Protein AF-A0A530GTY2-F1 (afdb_monomer_lite)

Sequence (68 aa):
MRELNREKDRHSPGSGDGFCVMPWINLHVATDGAISPCCEFDGSIGHVRKEGLKGAWSSEALQQIRHR

Foldseek 3Di:
DDDDPPPPPPPQPPPDPDDDCQLVPDWDADPQQFIDSDPSHDHGQDGCVPQRPVRSNPGPSSVVVNVD

pLDDT: mean 83.79, std 20.05, range [38.81, 98.5]

Radius of gyration: 14.41 Å; chains: 1; bounding box: 30×18×49 Å

Secondary structure (DSSP, 8-state):
-----TTS----TTSSSS---HHHH--EE-TT-EEESSTT-SS-SEETTTTHHHHHHT-HHHHHHHT-

Structure (mmCIF, N/CA/C/O backbone):
data_AF-A0A530GTY2-F1
#
_entry.id   AF-A0A530GTY2-F1
#
loop_
_atom_site.group_PDB
_atom_site.id
_atom_site.type_symbol
_atom_site.label_atom_id
_atom_site.label_alt_id
_atom_site.label_comp_id
_atom_site.label_asym_id
_atom_site.label_entity_id
_atom_site.label_seq_id
_atom_site.pdbx_PDB_ins_code
_atom_site.Cartn_x
_atom_site.Cartn_y
_atom_site.Cartn_z
_atom_site.occupancy
_atom_site.B_iso_or_equiv
_atom_site.auth_seq_id
_atom_site.auth_comp_id
_atom_site.auth_asym_id
_atom_site.auth_atom_id
_atom_site.pdbx_PDB_model_num
ATOM 1 N N . MET A 1 1 ? 2.420 -0.371 -39.198 1.00 40.12 1 MET A N 1
ATOM 2 C CA . MET A 1 1 ? 1.649 -0.834 -38.026 1.00 40.12 1 MET A CA 1
ATOM 3 C C . MET A 1 1 ? 2.254 -2.159 -37.591 1.00 40.12 1 MET A C 1
ATOM 5 O O . MET A 1 1 ? 2.072 -3.138 -38.297 1.00 40.12 1 MET A O 1
ATOM 9 N N . ARG A 1 2 ? 3.096 -2.175 -36.549 1.00 38.81 2 ARG A N 1
ATOM 10 C CA . ARG A 1 2 ? 3.602 -3.426 -35.963 1.00 38.81 2 ARG A CA 1
ATOM 11 C C . ARG A 1 2 ? 2.723 -3.739 -34.764 1.00 38.81 2 ARG A C 1
ATOM 13 O O . ARG A 1 2 ? 2.654 -2.938 -33.839 1.00 38.81 2 ARG A O 1
ATOM 20 N N . GLU A 1 3 ? 2.027 -4.860 -34.843 1.00 48.03 3 GLU A N 1
ATOM 21 C CA . GLU A 1 3 ? 1.230 -5.417 -33.760 1.00 48.03 3 GLU A CA 1
ATOM 22 C C . GLU A 1 3 ? 2.179 -5.796 -32.616 1.00 48.03 3 GLU A C 1
ATOM 24 O O . GLU A 1 3 ? 3.038 -6.668 -32.757 1.00 48.03 3 GLU A O 1
ATOM 29 N N . LEU A 1 4 ? 2.089 -5.068 -31.503 1.00 53.62 4 LEU A N 1
ATOM 30 C CA . LEU A 1 4 ? 2.841 -5.369 -30.290 1.00 53.62 4 LEU A CA 1
ATOM 31 C C . LEU A 1 4 ? 2.101 -6.486 -29.547 1.00 53.62 4 LEU A C 1
ATOM 33 O O . LEU A 1 4 ? 1.037 -6.271 -28.967 1.00 53.62 4 LEU A O 1
ATOM 37 N N . ASN A 1 5 ? 2.668 -7.692 -29.618 1.00 47.25 5 ASN A N 1
ATOM 38 C CA . ASN A 1 5 ? 2.281 -8.857 -28.825 1.00 47.25 5 ASN A CA 1
ATOM 39 C C . ASN A 1 5 ? 2.350 -8.520 -27.325 1.00 47.25 5 ASN A C 1
ATOM 41 O O . ASN A 1 5 ? 3.414 -8.558 -26.711 1.00 47.25 5 ASN A O 1
ATOM 45 N N . ARG A 1 6 ? 1.184 -8.214 -26.747 1.00 53.38 6 ARG A N 1
ATOM 46 C CA . ARG A 1 6 ? 0.957 -7.723 -25.374 1.00 53.38 6 ARG A CA 1
ATOM 47 C C . ARG A 1 6 ? 1.244 -8.753 -24.265 1.00 53.38 6 ARG A C 1
ATOM 49 O O . ARG A 1 6 ? 1.044 -8.467 -23.092 1.00 53.38 6 ARG A O 1
ATOM 56 N N . GLU A 1 7 ? 1.697 -9.955 -24.617 1.00 53.06 7 GLU A N 1
ATOM 57 C CA . GLU A 1 7 ? 1.964 -11.045 -23.665 1.00 53.06 7 GLU A CA 1
ATOM 58 C C . GLU A 1 7 ? 3.408 -11.078 -23.140 1.00 53.06 7 GLU A C 1
ATOM 60 O O . GLU A 1 7 ? 3.657 -11.689 -22.095 1.00 53.06 7 GLU A O 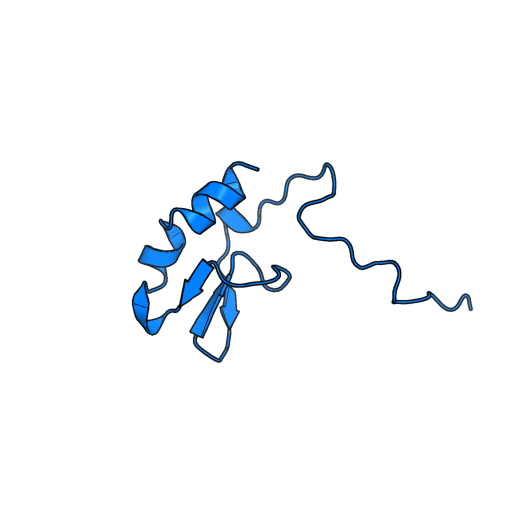1
ATOM 65 N N . LYS A 1 8 ? 4.355 -10.416 -23.827 1.00 44.41 8 LYS A N 1
ATOM 66 C CA . LYS A 1 8 ? 5.795 -10.477 -23.511 1.00 44.41 8 LYS A CA 1
ATOM 67 C C . LYS A 1 8 ? 6.301 -9.345 -22.605 1.00 44.41 8 LYS A C 1
ATOM 69 O O . LYS A 1 8 ? 7.433 -9.413 -22.144 1.00 44.41 8 LYS A O 1
ATOM 74 N N . ASP A 1 9 ? 5.450 -8.371 -22.287 1.00 46.12 9 ASP A N 1
ATOM 75 C CA . ASP A 1 9 ? 5.788 -7.215 -21.443 1.00 46.12 9 ASP A CA 1
ATOM 76 C C . ASP A 1 9 ? 5.231 -7.335 -20.018 1.00 46.12 9 ASP A C 1
ATOM 78 O O . ASP A 1 9 ? 5.011 -6.331 -19.343 1.00 46.12 9 ASP A O 1
ATOM 82 N N . ARG A 1 10 ? 5.018 -8.560 -19.517 1.00 51.84 10 ARG A N 1
ATOM 83 C CA . ARG A 1 10 ? 4.859 -8.791 -18.073 1.00 51.84 10 ARG A CA 1
ATOM 84 C C . ARG A 1 10 ? 6.216 -8.600 -17.396 1.00 51.84 10 ARG A C 1
ATOM 86 O O . ARG A 1 10 ? 6.861 -9.562 -16.987 1.00 51.84 10 ARG A O 1
ATOM 93 N N . HIS A 1 11 ? 6.665 -7.349 -17.329 1.00 51.19 11 HIS A N 1
ATOM 94 C CA . HIS A 1 11 ? 7.734 -6.946 -16.432 1.00 51.19 11 HIS A CA 1
ATOM 95 C C . HIS A 1 11 ? 7.237 -7.238 -15.023 1.00 51.19 11 HIS A C 1
ATOM 97 O O . HIS A 1 11 ? 6.360 -6.549 -14.513 1.00 51.19 11 HIS A O 1
ATOM 103 N N . SER A 1 12 ? 7.756 -8.302 -14.419 1.00 49.03 12 SER A N 1
ATOM 104 C CA . SER A 1 12 ? 7.576 -8.527 -12.994 1.00 49.03 12 SER A CA 1
ATOM 105 C C . SER A 1 12 ? 8.199 -7.317 -12.285 1.00 49.03 12 SER A C 1
ATOM 107 O O . SER A 1 12 ? 9.396 -7.078 -12.482 1.00 49.03 12 SER A O 1
ATOM 109 N N . PRO A 1 13 ? 7.452 -6.521 -11.496 1.00 52.56 13 PRO A N 1
ATOM 110 C CA . PRO A 1 13 ? 7.963 -5.293 -10.875 1.00 52.56 13 PRO A CA 1
ATOM 111 C C . PRO A 1 13 ? 9.033 -5.532 -9.787 1.00 52.56 13 PRO A C 1
ATOM 113 O O . PRO A 1 13 ? 9.311 -4.649 -8.984 1.00 52.56 13 PRO A O 1
ATOM 116 N N . GLY A 1 14 ? 9.663 -6.710 -9.764 1.00 51.94 14 GLY A N 1
ATOM 117 C CA . GLY A 1 14 ? 10.788 -7.054 -8.897 1.00 51.94 14 GLY A CA 1
ATOM 118 C C . GLY A 1 14 ? 11.959 -7.737 -9.610 1.00 51.94 14 GLY A C 1
ATOM 119 O O . GLY A 1 14 ? 12.768 -8.357 -8.928 1.00 51.94 14 GLY A O 1
ATOM 120 N N . SER A 1 15 ? 12.043 -7.690 -10.948 1.00 50.00 15 SER A N 1
ATOM 121 C CA . SER A 1 15 ? 13.113 -8.364 -11.711 1.00 50.00 15 SER A CA 1
ATOM 122 C C . SER A 1 15 ? 13.907 -7.458 -12.661 1.00 50.00 15 SER A C 1
ATOM 124 O O . SER A 1 15 ? 14.609 -7.971 -13.528 1.00 50.00 15 SER A O 1
ATOM 126 N N . GLY A 1 16 ? 13.768 -6.135 -12.557 1.00 57.19 16 GLY A N 1
ATOM 127 C CA . GLY A 1 16 ? 14.630 -5.183 -13.265 1.00 57.19 16 GLY A CA 1
ATOM 128 C C . GLY A 1 16 ? 15.629 -4.557 -12.298 1.00 57.19 16 GLY A C 1
ATOM 129 O O . GLY A 1 16 ? 15.258 -4.272 -11.165 1.00 57.19 16 GLY A O 1
ATOM 130 N N . ASP A 1 17 ? 16.853 -4.275 -12.750 1.00 65.25 17 ASP A N 1
ATOM 131 C CA . ASP A 1 17 ? 17.927 -3.617 -11.972 1.00 65.25 17 ASP A CA 1
ATOM 132 C C . ASP A 1 17 ? 17.599 -2.161 -11.542 1.00 65.25 17 ASP A C 1
ATOM 134 O O . ASP A 1 17 ? 18.477 -1.385 -11.166 1.00 65.25 17 ASP A O 1
ATOM 138 N N . GLY A 1 18 ? 16.335 -1.743 -11.657 1.00 79.00 18 GLY A N 1
ATOM 139 C CA . GLY A 1 18 ? 15.860 -0.394 -11.393 1.00 79.00 18 GLY A CA 1
ATOM 140 C C . GLY A 1 18 ? 15.295 -0.243 -9.985 1.00 79.00 18 GLY A C 1
ATOM 141 O O . GLY A 1 18 ? 14.407 -0.983 -9.568 1.00 79.00 18 GLY A O 1
ATOM 142 N N . PHE A 1 19 ? 15.758 0.785 -9.279 1.00 86.12 19 PHE A N 1
ATOM 143 C CA . PHE A 1 19 ? 15.206 1.188 -7.989 1.00 86.12 19 PHE A CA 1
ATOM 144 C C . PHE A 1 19 ? 13.754 1.689 -8.129 1.00 86.12 19 PHE A C 1
ATOM 146 O O . PHE A 1 19 ? 13.484 2.626 -8.884 1.00 86.12 19 PHE A O 1
ATOM 153 N N . CYS A 1 20 ? 12.818 1.112 -7.367 1.00 89.12 20 CYS A N 1
ATOM 154 C CA . CYS A 1 20 ? 11.416 1.539 -7.323 1.00 89.12 20 CYS A CA 1
ATOM 155 C C . CYS A 1 20 ? 11.130 2.339 -6.048 1.00 89.12 20 CYS A C 1
ATOM 157 O O . CYS A 1 20 ? 11.094 1.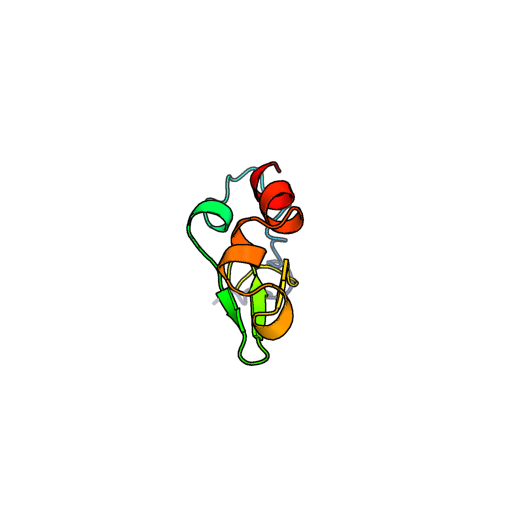776 -4.965 1.00 89.12 20 CYS A O 1
ATOM 159 N N . VAL A 1 21 ? 10.853 3.642 -6.153 1.00 93.81 21 VAL A N 1
ATOM 160 C CA . VAL A 1 21 ? 10.612 4.506 -4.976 1.00 93.81 21 VAL A CA 1
ATOM 161 C C . VAL A 1 21 ? 9.229 4.319 -4.332 1.00 93.81 21 VAL A C 1
ATOM 163 O O . VAL A 1 21 ? 9.008 4.734 -3.194 1.00 93.81 21 VAL A O 1
ATOM 166 N N . MET A 1 22 ? 8.281 3.693 -5.036 1.00 95.69 22 MET A N 1
ATOM 167 C CA . MET A 1 22 ? 6.872 3.639 -4.624 1.00 95.69 22 MET A CA 1
ATOM 168 C C . MET A 1 22 ? 6.636 3.104 -3.202 1.00 95.69 22 MET A C 1
ATOM 170 O O . MET A 1 22 ? 5.889 3.752 -2.465 1.00 95.69 22 MET A O 1
ATOM 174 N N . PRO A 1 23 ? 7.309 2.028 -2.745 1.00 95.44 23 PRO A N 1
ATOM 175 C CA . PRO A 1 23 ? 7.130 1.514 -1.388 1.00 95.44 23 PRO A CA 1
ATOM 176 C C . PRO A 1 23 ? 7.442 2.520 -0.267 1.00 95.44 23 PRO A C 1
ATOM 178 O O . PRO A 1 23 ? 7.013 2.319 0.871 1.00 95.44 23 PRO A O 1
ATOM 181 N N . TRP A 1 24 ? 8.186 3.598 -0.538 1.00 96.25 24 TRP A N 1
ATOM 182 C CA . TRP A 1 24 ? 8.542 4.626 0.452 1.00 96.25 24 TRP A CA 1
ATOM 183 C C . TRP A 1 24 ? 7.602 5.820 0.499 1.00 96.25 24 TRP A C 1
ATOM 185 O O . TRP A 1 24 ? 7.647 6.568 1.475 1.00 96.25 24 TRP A O 1
ATOM 195 N N . ILE A 1 25 ? 6.786 6.029 -0.532 1.00 96.81 25 ILE A N 1
ATOM 196 C CA . ILE A 1 25 ? 5.989 7.257 -0.676 1.00 96.81 25 ILE A CA 1
ATOM 197 C C . ILE A 1 25 ? 4.508 6.993 -0.951 1.00 96.81 25 ILE A C 1
ATOM 199 O O . ILE A 1 25 ? 3.733 7.943 -1.047 1.00 96.81 25 ILE A O 1
ATOM 203 N N . ASN A 1 26 ? 4.098 5.731 -1.094 1.00 97.06 26 ASN A N 1
ATOM 204 C CA . ASN A 1 26 ? 2.740 5.379 -1.484 1.00 97.06 26 ASN A CA 1
ATOM 205 C C . ASN A 1 26 ? 2.198 4.170 -0.706 1.00 97.06 26 ASN A C 1
ATOM 207 O O . ASN A 1 26 ? 2.937 3.258 -0.337 1.00 97.06 26 ASN A O 1
ATOM 211 N N . LEU A 1 27 ? 0.884 4.187 -0.481 1.00 97.81 27 LEU A N 1
ATOM 212 C CA . LEU A 1 27 ? 0.063 3.005 -0.257 1.00 97.81 27 LEU A CA 1
ATOM 213 C C . LEU A 1 27 ? -1.150 3.109 -1.174 1.00 97.81 27 LEU A C 1
ATOM 215 O O . LEU A 1 27 ? -1.840 4.131 -1.188 1.00 97.81 27 LEU A O 1
ATOM 219 N N . HIS A 1 28 ? -1.434 2.032 -1.887 1.00 98.12 28 HIS A N 1
ATOM 220 C CA . HIS A 1 28 ? -2.666 1.858 -2.629 1.00 98.12 28 HIS A CA 1
ATOM 221 C C . HIS A 1 28 ? -3.650 1.047 -1.784 1.00 98.12 28 HIS A C 1
ATOM 223 O O . HIS A 1 28 ? -3.261 0.082 -1.129 1.00 98.12 28 HIS A O 1
ATOM 229 N N . VAL A 1 29 ? -4.922 1.443 -1.792 1.00 98.12 29 VAL A N 1
ATOM 230 C CA . VAL A 1 29 ? -6.005 0.713 -1.125 1.00 98.12 29 VAL A CA 1
ATOM 231 C C . VAL A 1 29 ? -7.035 0.341 -2.179 1.00 98.12 29 VAL A C 1
ATOM 233 O O . VAL A 1 29 ? -7.612 1.227 -2.813 1.00 98.12 29 VAL A O 1
ATOM 236 N N . ALA A 1 30 ? -7.258 -0.955 -2.359 1.00 97.56 30 ALA A N 1
ATOM 237 C CA . ALA A 1 30 ? -8.269 -1.478 -3.264 1.00 97.56 30 ALA A CA 1
ATOM 238 C C . ALA A 1 30 ? -9.684 -1.319 -2.679 1.00 97.56 30 ALA A C 1
ATOM 240 O O . ALA A 1 30 ? -9.872 -1.043 -1.491 1.00 97.56 30 ALA A O 1
ATOM 241 N N . THR A 1 31 ? -10.706 -1.504 -3.516 1.00 97.38 31 THR A N 1
ATOM 242 C CA . THR A 1 31 ? -12.119 -1.326 -3.129 1.00 97.38 31 THR A CA 1
ATOM 243 C C . THR A 1 31 ? -12.608 -2.353 -2.108 1.00 97.38 31 THR A C 1
ATOM 245 O O . THR A 1 31 ? -13.539 -2.067 -1.356 1.00 97.38 31 THR A O 1
ATOM 248 N N . ASP A 1 32 ? -11.975 -3.523 -2.044 1.00 97.56 32 ASP A N 1
ATOM 249 C CA . ASP A 1 32 ? -12.217 -4.536 -1.013 1.00 97.56 32 ASP A CA 1
ATOM 250 C C . ASP A 1 32 ? -11.509 -4.217 0.318 1.00 97.56 32 ASP A C 1
ATOM 252 O O . ASP A 1 32 ? -11.898 -4.729 1.369 1.00 97.56 32 ASP A O 1
ATOM 256 N N . GLY A 1 33 ? -10.544 -3.294 0.296 1.00 98.06 33 GLY A N 1
ATOM 257 C CA . GLY A 1 33 ? -9.758 -2.863 1.443 1.00 98.06 33 GLY A CA 1
ATOM 258 C C . GLY A 1 33 ? -8.360 -3.472 1.521 1.00 98.06 33 GLY A C 1
ATOM 259 O O . GLY A 1 33 ? -7.663 -3.180 2.499 1.00 98.06 33 GLY A O 1
ATOM 260 N N . ALA A 1 34 ? -7.932 -4.276 0.543 1.00 98.31 34 ALA A N 1
ATOM 261 C CA . ALA A 1 34 ? -6.548 -4.734 0.441 1.00 98.31 34 ALA A CA 1
ATOM 262 C C . ALA A 1 34 ? -5.584 -3.551 0.247 1.00 98.31 34 ALA A C 1
ATOM 264 O O . ALA A 1 34 ? -5.910 -2.575 -0.429 1.00 98.31 34 ALA A O 1
ATOM 265 N N . ILE A 1 35 ? -4.401 -3.629 0.856 1.00 98.50 35 ILE A N 1
ATOM 266 C CA . ILE A 1 35 ? -3.384 -2.574 0.834 1.00 98.50 35 ILE A CA 1
ATOM 267 C C . ILE A 1 35 ? -2.147 -3.087 0.102 1.00 98.50 35 ILE A C 1
ATOM 269 O O . ILE A 1 35 ? -1.636 -4.152 0.440 1.00 98.50 35 ILE A O 1
ATOM 273 N N . SER A 1 36 ? -1.619 -2.311 -0.841 1.00 97.81 36 SER A N 1
ATOM 274 C CA . SER A 1 36 ? -0.378 -2.603 -1.567 1.00 97.81 36 SER A CA 1
ATOM 275 C C . SER A 1 36 ? 0.556 -1.376 -1.622 1.00 97.81 36 SER A C 1
ATOM 277 O O . SER A 1 36 ? 0.118 -0.257 -1.349 1.00 97.81 36 SER A O 1
ATOM 279 N N . PRO A 1 37 ? 1.854 -1.536 -1.952 1.00 96.62 37 PRO A N 1
ATOM 280 C CA . PRO A 1 37 ? 2.792 -0.414 -2.102 1.00 96.62 37 PRO A CA 1
ATOM 281 C C . PRO A 1 37 ? 2.515 0.478 -3.328 1.00 96.62 37 PRO A C 1
ATOM 283 O O . PRO A 1 37 ? 2.914 1.639 -3.353 1.00 96.62 37 PRO A O 1
ATOM 286 N N . CYS A 1 38 ? 1.873 -0.066 -4.366 1.00 94.62 38 CYS A N 1
ATOM 287 C CA . CYS A 1 38 ? 1.410 0.650 -5.557 1.00 94.62 38 CYS A CA 1
ATOM 288 C C . CYS A 1 38 ? 0.341 -0.177 -6.294 1.00 94.62 38 CYS A C 1
ATOM 290 O O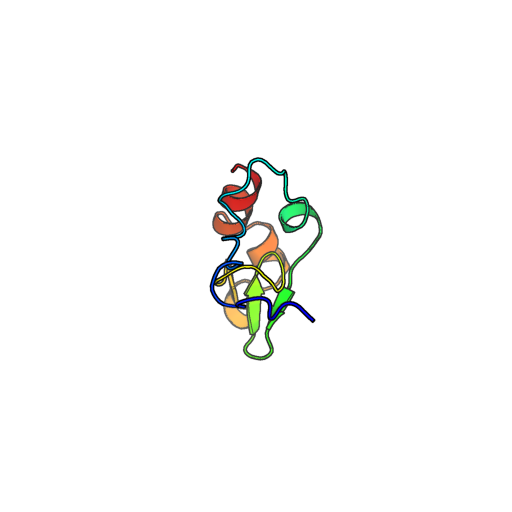 . CYS A 1 38 ? 0.159 -1.359 -6.004 1.00 94.62 38 CYS A O 1
ATOM 292 N N . CYS A 1 39 ? -0.355 0.427 -7.262 1.00 93.44 39 CYS A N 1
ATOM 293 C CA . CYS A 1 39 ? -1.411 -0.249 -8.030 1.00 93.44 39 CYS A CA 1
ATOM 294 C C . CYS A 1 39 ? -0.908 -1.400 -8.916 1.00 93.44 39 CYS A C 1
ATOM 296 O O . CYS A 1 39 ? -1.674 -2.309 -9.206 1.00 93.44 39 CYS A O 1
ATOM 298 N N . GLU A 1 40 ? 0.366 -1.378 -9.311 1.00 92.12 40 GLU A N 1
ATOM 299 C CA . GLU A 1 40 ? 0.985 -2.415 -10.151 1.00 92.12 40 GLU A CA 1
ATOM 300 C C . GLU A 1 40 ? 1.579 -3.572 -9.334 1.00 92.12 40 GLU A C 1
ATOM 302 O O . GLU A 1 40 ? 2.096 -4.537 -9.895 1.00 92.12 40 GLU A O 1
ATOM 307 N N . PHE A 1 41 ? 1.574 -3.468 -8.003 1.00 92.06 41 PHE A N 1
ATOM 308 C CA . PHE A 1 41 ? 2.108 -4.518 -7.149 1.00 92.06 41 PHE A CA 1
ATOM 309 C C . PHE A 1 41 ? 1.169 -5.724 -7.161 1.00 92.06 41 PHE A C 1
ATOM 311 O O . PHE A 1 41 ? 0.007 -5.617 -6.772 1.00 92.06 41 PHE A O 1
ATOM 318 N N . ASP A 1 42 ? 1.694 -6.878 -7.570 1.00 91.44 42 ASP A N 1
ATOM 319 C CA . ASP A 1 42 ? 0.957 -8.135 -7.522 1.00 91.44 42 ASP A CA 1
ATOM 320 C C . ASP A 1 42 ? 0.888 -8.645 -6.078 1.00 91.44 42 ASP A C 1
ATOM 322 O O . ASP A 1 42 ? 1.872 -9.123 -5.506 1.00 91.44 42 ASP A O 1
ATOM 326 N N . GLY A 1 43 ? -0.287 -8.491 -5.471 1.00 93.06 43 GLY A N 1
ATOM 327 C CA . GLY A 1 43 ? -0.588 -8.953 -4.125 1.00 93.06 43 GLY A CA 1
ATOM 328 C C . GLY A 1 43 ? -0.919 -7.833 -3.143 1.00 93.06 43 GLY A C 1
ATOM 329 O O . GLY A 1 43 ? -1.200 -6.690 -3.497 1.00 93.06 43 GLY A O 1
ATOM 330 N N . SER A 1 44 ? -0.917 -8.196 -1.865 1.00 95.69 44 SER A N 1
ATOM 331 C CA . SER A 1 44 ? -1.296 -7.314 -0.768 1.00 95.69 44 SER A CA 1
ATOM 332 C C . SER A 1 44 ? -0.340 -7.482 0.406 1.00 95.69 44 SER A C 1
ATOM 334 O O . SER A 1 44 ? 0.100 -8.589 0.714 1.00 95.69 44 SER A O 1
ATOM 336 N N . ILE A 1 45 ? -0.037 -6.369 1.064 1.00 96.94 45 ILE A N 1
ATOM 337 C CA . ILE A 1 45 ? 0.763 -6.296 2.291 1.00 96.94 45 ILE A CA 1
ATOM 338 C C . ILE A 1 45 ? -0.110 -6.137 3.543 1.00 96.94 45 ILE A C 1
ATOM 340 O O . ILE A 1 45 ? 0.415 -6.089 4.653 1.00 96.94 45 ILE A O 1
ATOM 344 N N . GLY A 1 46 ? -1.431 -6.014 3.381 1.00 96.75 46 GLY A N 1
ATOM 345 C CA . GLY A 1 46 ? -2.356 -5.811 4.493 1.00 96.75 46 GLY A CA 1
ATOM 346 C C . GLY A 1 46 ? -3.787 -5.511 4.058 1.00 96.75 46 GLY A C 1
ATOM 347 O O . GLY A 1 46 ? -4.150 -5.558 2.886 1.00 96.75 46 GLY A O 1
ATOM 348 N N . HIS A 1 47 ? -4.636 -5.198 5.021 1.00 98.31 47 HIS A N 1
ATOM 349 C CA . HIS A 1 47 ? -6.045 -4.918 4.832 1.00 98.31 47 HIS A CA 1
ATOM 350 C C . HIS A 1 47 ? -6.514 -3.822 5.796 1.00 98.31 47 HIS A C 1
ATOM 352 O O . HIS A 1 47 ? -6.358 -3.907 7.014 1.00 98.31 47 HIS A O 1
ATOM 358 N N . VAL A 1 48 ? -7.201 -2.802 5.285 1.00 98.06 48 VAL A N 1
ATOM 359 C CA . VAL A 1 48 ? -7.567 -1.608 6.070 1.00 98.06 48 VAL A CA 1
ATOM 360 C C . VAL A 1 48 ? -8.378 -1.921 7.336 1.00 98.06 48 VAL A C 1
ATOM 362 O O . VAL A 1 48 ? -8.210 -1.268 8.359 1.00 98.06 48 VAL A O 1
ATOM 365 N N . ARG A 1 49 ? -9.223 -2.959 7.290 1.00 97.94 49 ARG A N 1
ATOM 366 C CA . ARG A 1 49 ? -10.034 -3.419 8.436 1.00 97.94 49 ARG A CA 1
ATOM 367 C C . ARG A 1 49 ? -9.243 -4.133 9.540 1.00 97.94 49 ARG A C 1
ATOM 369 O O . ARG A 1 49 ? -9.785 -4.281 10.629 1.00 97.94 49 ARG A O 1
ATOM 376 N N . LYS A 1 50 ? -8.034 -4.624 9.257 1.00 97.81 50 LYS A N 1
ATOM 377 C CA . LYS A 1 50 ? -7.218 -5.396 10.205 1.00 97.81 50 LYS A CA 1
ATOM 378 C C . LYS A 1 50 ? -6.084 -4.543 10.762 1.00 97.81 50 LYS A C 1
ATOM 380 O O . LYS A 1 50 ? -6.045 -4.301 11.963 1.00 97.81 50 LYS A O 1
ATOM 385 N N . GLU A 1 51 ? -5.197 -4.057 9.898 1.00 96.69 51 GLU A N 1
ATOM 386 C CA . GLU A 1 51 ? -4.000 -3.316 10.320 1.00 96.69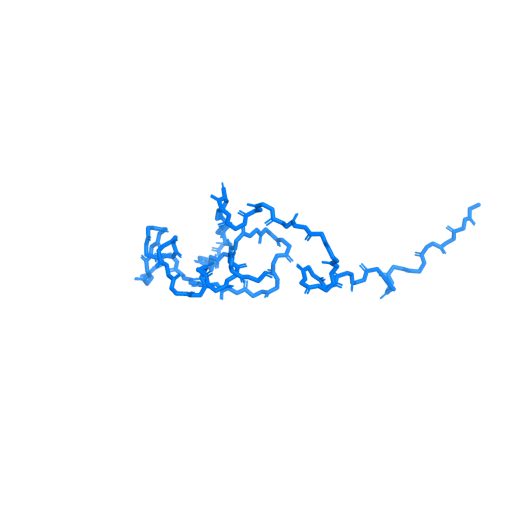 51 GLU A CA 1
ATOM 387 C C . GLU A 1 51 ? -4.183 -1.791 10.233 1.00 96.69 51 GLU A C 1
ATOM 389 O O . GLU A 1 51 ? -3.484 -1.031 10.908 1.00 96.69 51 GLU A O 1
ATOM 394 N N . GLY A 1 52 ? -5.112 -1.322 9.392 1.00 97.50 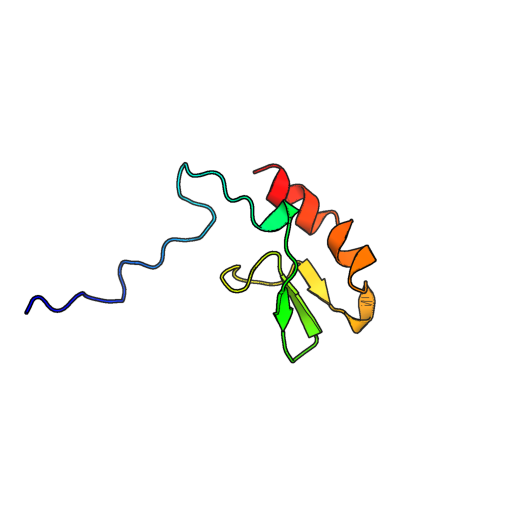52 GLY A N 1
ATOM 395 C CA . GLY A 1 52 ? -5.220 0.091 9.022 1.00 97.50 52 GLY A CA 1
ATOM 396 C C . GLY A 1 52 ? -3.995 0.598 8.244 1.00 97.50 52 GLY A C 1
ATOM 397 O O . GLY A 1 52 ? -3.003 -0.104 8.058 1.00 97.50 52 GLY A O 1
ATOM 398 N N . LEU A 1 53 ? -4.039 1.854 7.786 1.00 97.88 53 LEU A N 1
ATOM 399 C CA . LEU A 1 53 ? -2.962 2.416 6.951 1.00 97.88 53 LEU A CA 1
ATOM 400 C C . LEU A 1 53 ? -1.627 2.513 7.695 1.00 97.88 53 LEU A C 1
ATOM 402 O O . LEU A 1 53 ? -0.583 2.173 7.149 1.00 97.88 53 LEU A O 1
ATOM 406 N N . LYS A 1 54 ? -1.659 2.948 8.961 1.00 98.06 54 LYS A N 1
ATOM 407 C CA . LYS A 1 54 ? -0.450 3.075 9.784 1.00 98.06 54 LYS A CA 1
ATOM 408 C C . LYS A 1 54 ? 0.182 1.710 10.059 1.00 98.06 54 LYS A C 1
ATOM 410 O O . LYS A 1 54 ? 1.396 1.594 9.949 1.00 98.06 54 LYS A O 1
ATOM 415 N N . GLY A 1 55 ? -0.631 0.698 10.375 1.00 98.25 55 GLY A N 1
ATOM 416 C CA . GLY A 1 55 ? -0.147 -0.661 10.609 1.00 98.25 55 GLY A CA 1
ATOM 417 C C . GLY A 1 55 ? 0.476 -1.263 9.354 1.00 98.25 55 GLY A C 1
ATOM 418 O O . GLY A 1 55 ? 1.587 -1.783 9.423 1.00 98.25 55 GLY A O 1
ATOM 419 N N . ALA A 1 56 ? -0.172 -1.098 8.197 1.00 97.69 56 ALA A N 1
ATOM 420 C CA . ALA A 1 56 ? 0.384 -1.524 6.914 1.00 97.69 56 ALA A CA 1
ATOM 421 C C . ALA A 1 56 ? 1.692 -0.784 6.562 1.00 97.69 56 ALA A C 1
ATOM 423 O O . ALA A 1 56 ? 2.652 -1.417 6.123 1.00 97.69 56 ALA A O 1
ATOM 424 N N . TRP A 1 57 ? 1.781 0.528 6.820 1.00 97.62 57 TRP A N 1
ATOM 425 C CA . TRP A 1 57 ? 2.986 1.335 6.563 1.00 97.62 57 TRP A CA 1
ATOM 426 C C . TRP A 1 57 ? 4.215 0.893 7.370 1.00 97.62 57 TRP A C 1
ATOM 428 O O . TRP A 1 57 ? 5.352 0.978 6.894 1.00 97.62 57 TRP A O 1
ATOM 438 N N . SER A 1 58 ? 3.986 0.444 8.605 1.00 96.88 58 SER A N 1
ATOM 439 C CA . SER A 1 58 ? 5.022 -0.083 9.498 1.00 96.88 58 SER A CA 1
ATOM 440 C C . SER A 1 58 ? 5.159 -1.606 9.444 1.00 96.88 58 SER A C 1
ATOM 442 O O . SER A 1 58 ? 5.909 -2.161 10.243 1.00 96.88 58 SER A O 1
ATOM 444 N N . SER A 1 59 ? 4.425 -2.286 8.558 1.00 96.62 59 SER A N 1
ATOM 445 C CA . SER A 1 59 ? 4.416 -3.748 8.488 1.00 96.62 59 SER A CA 1
ATOM 446 C C . SER A 1 59 ? 5.770 -4.299 8.055 1.00 96.62 59 SER A C 1
ATOM 448 O O . SER A 1 59 ? 6.462 -3.709 7.224 1.00 96.62 59 SER A O 1
ATOM 450 N N . GLU A 1 60 ? 6.122 -5.473 8.575 1.00 96.88 60 GLU A N 1
ATOM 451 C CA . GLU A 1 60 ? 7.336 -6.177 8.161 1.00 96.88 60 GLU A CA 1
ATOM 452 C C . GLU A 1 60 ? 7.329 -6.469 6.653 1.00 96.88 60 GLU A C 1
ATOM 454 O O . GLU A 1 60 ? 8.345 -6.285 5.988 1.00 96.88 60 GLU A O 1
AT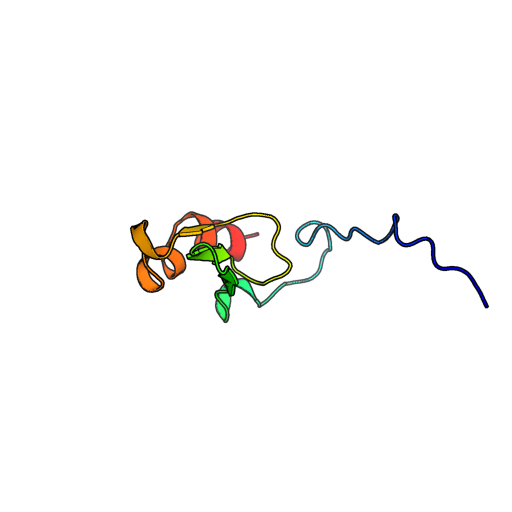OM 459 N N . ALA A 1 61 ? 6.163 -6.811 6.093 1.00 95.62 61 ALA A N 1
ATOM 460 C CA . ALA A 1 61 ? 5.986 -7.041 4.662 1.00 95.62 61 ALA A CA 1
ATOM 461 C C . ALA A 1 61 ? 6.422 -5.831 3.816 1.00 95.62 61 ALA A C 1
ATOM 463 O O . ALA A 1 61 ? 7.184 -5.989 2.863 1.00 95.62 61 ALA A O 1
ATOM 464 N N . LEU A 1 62 ? 6.004 -4.610 4.177 1.00 96.06 62 LEU A N 1
ATOM 465 C CA . LEU A 1 62 ? 6.418 -3.409 3.447 1.00 96.06 62 LEU A CA 1
ATOM 466 C C . LEU A 1 62 ? 7.901 -3.077 3.660 1.00 96.06 62 LEU A C 1
ATOM 468 O O . LEU A 1 62 ? 8.556 -2.624 2.721 1.00 96.06 62 LEU A O 1
ATOM 472 N N . GLN A 1 63 ? 8.452 -3.321 4.855 1.00 95.69 63 GLN A N 1
ATOM 473 C CA . GLN A 1 63 ? 9.888 -3.119 5.089 1.00 95.69 63 GLN A CA 1
ATOM 474 C C . GLN A 1 63 ? 10.735 -4.073 4.244 1.00 95.69 63 GLN A C 1
ATOM 476 O O . GLN A 1 63 ? 11.710 -3.642 3.636 1.00 95.69 63 GLN A O 1
ATOM 481 N N . GLN A 1 64 ? 10.339 -5.341 4.118 1.00 94.12 64 GLN A N 1
ATOM 482 C CA . GLN A 1 64 ? 11.044 -6.297 3.260 1.00 94.12 64 GLN A CA 1
ATOM 483 C C . GLN A 1 64 ? 11.060 -5.850 1.792 1.00 94.12 64 GLN A C 1
ATOM 485 O O . GLN A 1 64 ? 12.074 -6.014 1.121 1.00 94.12 64 GLN A O 1
ATOM 490 N N . ILE A 1 65 ? 9.977 -5.238 1.301 1.00 92.56 65 ILE A N 1
ATOM 491 C CA . ILE A 1 65 ? 9.911 -4.698 -0.067 1.00 92.56 65 ILE A CA 1
ATOM 492 C C . ILE A 1 65 ? 10.868 -3.510 -0.246 1.00 92.56 65 ILE A C 1
ATOM 494 O O . ILE A 1 65 ? 11.493 -3.392 -1.293 1.00 92.56 65 ILE A O 1
ATOM 498 N N . ARG A 1 66 ? 11.022 -2.653 0.769 1.00 92.94 66 ARG A N 1
ATOM 499 C CA . ARG A 1 66 ? 11.958 -1.512 0.746 1.00 92.94 66 ARG A CA 1
ATOM 500 C C . ARG A 1 66 ? 13.434 -1.926 0.795 1.00 92.94 66 ARG A C 1
ATOM 502 O O . ARG A 1 66 ? 14.308 -1.130 0.482 1.00 92.94 66 ARG A O 1
ATOM 509 N N . HIS A 1 67 ? 13.737 -3.139 1.236 1.00 87.00 67 HIS A N 1
ATOM 510 C CA . HIS A 1 67 ? 15.117 -3.608 1.387 1.00 87.00 67 HIS A CA 1
ATOM 511 C C . HIS A 1 67 ? 15.554 -4.595 0.295 1.00 87.00 67 HIS A C 1
ATOM 513 O O . HIS A 1 67 ? 16.618 -5.198 0.429 1.00 87.00 67 HIS A O 1
ATOM 519 N N . ARG A 1 68 ? 14.746 -4.763 -0.758 1.00 72.50 68 ARG A N 1
ATOM 520 C CA . ARG A 1 68 ? 15.125 -5.469 -1.989 1.00 72.50 68 ARG A CA 1
ATOM 521 C C . ARG A 1 68 ? 15.783 -4.515 -2.973 1.00 72.50 68 ARG A C 1
ATOM 523 O O . ARG A 1 68 ? 16.746 -4.971 -3.619 1.00 72.50 68 ARG A O 1
#